Protein AF-A0A496SIB8-F1 (afdb_monomer_lite)

Foldseek 3Di:
DDDDDDQDDPPVPDHDLPPPDDSVPDPHHDDDDDDDDCDPVRPDDDDDPDDDDDD

Sequence (55 aa):
IGLDVSSSNFPRFDRNLNTGADNERTTAFTIAHQTVYHDRHRPSRLILPVIPMEG

pLDDT: mean 95.8, std 5.31, range [61.16, 98.31]

Structure (mmCIF, N/CA/C/O backbone):
data_AF-A0A496SIB8-F1
#
_entry.id   AF-A0A496SIB8-F1
#
loop_
_atom_site.group_PDB
_atom_site.id
_atom_site.type_symbol
_atom_site.label_atom_id
_atom_site.label_alt_id
_atom_site.label_comp_id
_atom_site.label_asym_id
_atom_site.label_entity_id
_atom_site.label_seq_id
_atom_site.pdbx_PDB_ins_code
_atom_site.Cartn_x
_atom_site.Cartn_y
_atom_site.Cartn_z
_atom_site.occupancy
_atom_site.B_iso_or_equiv
_atom_site.auth_seq_id
_atom_site.auth_comp_id
_atom_site.auth_asym_id
_atom_site.auth_atom_id
_atom_site.pdbx_PDB_model_num
ATOM 1 N N . ILE A 1 1 ? -8.842 8.518 13.255 1.00 91.00 1 ILE A N 1
ATOM 2 C CA . ILE A 1 1 ? -7.967 7.392 12.848 1.00 91.00 1 ILE A CA 1
ATOM 3 C C . ILE A 1 1 ? -8.088 7.274 11.339 1.00 91.00 1 ILE A C 1
ATOM 5 O O . ILE A 1 1 ? -9.215 7.235 10.863 1.00 91.00 1 ILE A O 1
ATOM 9 N N . GLY A 1 2 ? -6.974 7.290 10.611 1.00 94.69 2 GLY A N 1
ATOM 10 C CA . GLY A 1 2 ? -6.937 7.152 9.153 1.00 94.69 2 GLY A CA 1
ATOM 11 C C . GLY A 1 2 ? -5.892 6.116 8.753 1.00 94.69 2 GLY A C 1
ATOM 12 O O . GLY A 1 2 ? -4.949 5.880 9.509 1.00 94.69 2 GLY A O 1
ATOM 13 N N . LEU A 1 3 ? -6.091 5.477 7.604 1.00 96.75 3 LEU A N 1
ATOM 14 C CA . LEU A 1 3 ? -5.157 4.516 7.030 1.00 96.75 3 LEU A CA 1
ATOM 15 C C . LEU A 1 3 ? -4.954 4.854 5.556 1.00 96.75 3 LEU A C 1
ATOM 17 O O . LEU A 1 3 ? -5.914 4.815 4.790 1.00 96.75 3 LEU A O 1
ATOM 21 N N . ASP A 1 4 ? -3.702 5.090 5.181 1.00 97.88 4 ASP A N 1
ATOM 22 C CA . ASP A 1 4 ? -3.272 5.172 3.790 1.00 97.88 4 ASP A CA 1
ATOM 23 C C . ASP A 1 4 ? -2.563 3.873 3.401 1.00 97.88 4 ASP A C 1
ATOM 25 O O . ASP A 1 4 ? -1.691 3.380 4.120 1.00 97.88 4 ASP A O 1
ATOM 29 N N . VAL A 1 5 ? -2.937 3.315 2.250 1.00 97.88 5 VAL A N 1
ATOM 30 C CA . VAL A 1 5 ? -2.312 2.119 1.676 1.00 97.88 5 VAL A CA 1
ATOM 31 C C . VAL A 1 5 ? -1.717 2.493 0.326 1.00 97.88 5 VAL A C 1
ATOM 33 O O . VAL A 1 5 ? -2.413 3.000 -0.549 1.00 97.88 5 VAL A O 1
ATOM 36 N N . SER A 1 6 ? -0.424 2.237 0.157 1.00 97.75 6 SER A N 1
ATOM 37 C CA . SER A 1 6 ? 0.321 2.517 -1.071 1.00 97.75 6 SER A CA 1
ATOM 38 C C . SER A 1 6 ? 1.326 1.400 -1.337 1.00 97.75 6 SER A C 1
ATOM 40 O O . SER A 1 6 ? 1.752 0.704 -0.417 1.00 97.75 6 SER A O 1
ATOM 42 N N . SER A 1 7 ? 1.731 1.238 -2.595 1.00 98.00 7 SER A N 1
ATOM 43 C CA . SER A 1 7 ? 2.775 0.296 -3.014 1.00 98.00 7 SER A CA 1
ATOM 44 C C . SER A 1 7 ? 4.181 0.910 -2.990 1.00 98.00 7 SER A C 1
ATOM 46 O O . SER A 1 7 ? 5.101 0.363 -3.595 1.00 98.00 7 SER A O 1
ATOM 48 N N . SER A 1 8 ? 4.363 2.074 -2.356 1.00 97.38 8 SER A N 1
ATOM 49 C CA . SER A 1 8 ? 5.663 2.745 -2.266 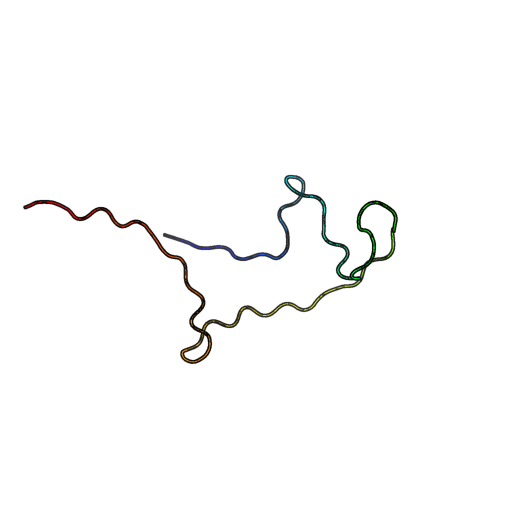1.00 97.38 8 SER A CA 1
ATOM 50 C C . SER A 1 8 ? 5.758 3.687 -1.064 1.00 97.38 8 SER A C 1
ATOM 52 O O . SER A 1 8 ? 4.748 4.173 -0.559 1.00 97.38 8 SER A O 1
ATOM 54 N N . ASN A 1 9 ? 6.988 3.958 -0.625 1.00 97.94 9 ASN A N 1
ATOM 55 C CA . ASN A 1 9 ? 7.317 4.994 0.355 1.00 97.94 9 ASN A CA 1
ATOM 56 C C . ASN A 1 9 ? 8.739 5.509 0.074 1.00 97.94 9 ASN A C 1
ATOM 58 O O . ASN A 1 9 ? 9.682 5.238 0.815 1.00 97.94 9 ASN A O 1
ATOM 62 N N . PHE A 1 10 ? 8.905 6.171 -1.070 1.00 96.19 10 PHE A N 1
ATOM 63 C CA . PHE A 1 10 ? 10.181 6.745 -1.497 1.00 96.19 10 PHE A CA 1
ATOM 64 C C . PHE A 1 10 ? 10.371 8.145 -0.877 1.00 96.19 10 PHE A C 1
ATOM 66 O O . PHE A 1 10 ? 9.399 8.899 -0.821 1.00 96.19 10 PHE A O 1
ATOM 73 N N . PRO A 1 11 ? 11.582 8.534 -0.432 1.00 96.50 11 PRO A N 1
ATOM 74 C CA . PRO A 1 11 ? 12.856 7.814 -0.541 1.00 96.50 11 PRO A CA 1
ATOM 75 C C . PRO A 1 11 ? 13.181 6.896 0.644 1.00 96.50 11 PRO A C 1
ATOM 77 O O . PRO A 1 11 ? 14.294 6.392 0.725 1.00 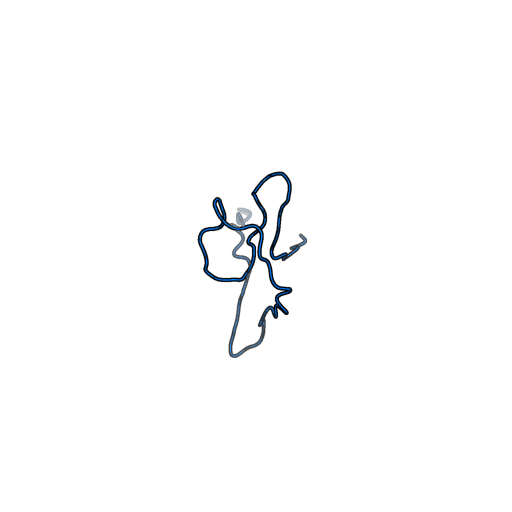96.50 11 PRO A O 1
ATOM 80 N N . ARG A 1 12 ? 12.246 6.673 1.580 1.00 98.00 12 ARG A N 1
ATOM 81 C CA . ARG A 1 12 ? 12.500 5.824 2.758 1.00 98.00 12 ARG A CA 1
ATOM 82 C C . ARG A 1 12 ? 12.857 4.384 2.373 1.00 98.00 12 ARG A C 1
ATOM 84 O O . ARG A 1 12 ? 13.679 3.773 3.049 1.00 98.00 12 ARG A O 1
ATOM 91 N N . PHE A 1 13 ? 12.236 3.861 1.320 1.00 96.56 13 PHE A N 1
ATOM 92 C CA . PHE A 1 13 ? 12.596 2.594 0.691 1.00 96.56 13 PHE A CA 1
ATOM 93 C C . PHE A 1 13 ? 12.783 2.789 -0.812 1.00 96.56 13 PHE A C 1
ATOM 95 O O . PHE A 1 13 ? 12.056 3.572 -1.437 1.00 96.56 13 PHE A O 1
ATOM 102 N N . ASP A 1 14 ? 13.714 2.032 -1.390 1.00 95.44 14 ASP A N 1
ATOM 103 C CA . ASP A 1 14 ? 13.873 1.966 -2.836 1.00 95.44 14 ASP A CA 1
ATOM 104 C C . ASP A 1 14 ? 12.607 1.422 -3.500 1.00 95.44 14 ASP A C 1
ATOM 106 O O . ASP A 1 14 ? 11.859 0.608 -2.950 1.00 95.44 14 ASP A O 1
ATOM 110 N N . ARG A 1 15 ? 12.336 1.915 -4.709 1.00 94.75 15 ARG A N 1
ATOM 111 C CA . ARG A 1 15 ? 11.150 1.518 -5.471 1.00 94.75 15 ARG A CA 1
ATOM 112 C C . ARG A 1 15 ? 11.283 0.056 -5.895 1.00 94.75 15 ARG A C 1
ATOM 114 O O . ARG A 1 15 ? 12.320 -0.326 -6.426 1.00 94.75 15 ARG A O 1
ATOM 121 N N . ASN A 1 16 ? 10.216 -0.726 -5.754 1.00 97.38 16 ASN A N 1
ATOM 122 C CA . ASN A 1 16 ? 10.112 -2.033 -6.402 1.00 97.38 16 ASN A CA 1
ATOM 123 C C . ASN A 1 16 ? 9.849 -1.834 -7.906 1.00 97.38 16 ASN A C 1
ATOM 125 O O . ASN A 1 16 ? 8.902 -1.137 -8.281 1.00 97.38 16 ASN A O 1
ATOM 129 N N . LEU A 1 17 ? 10.681 -2.429 -8.764 1.00 98.19 17 LEU A N 1
ATOM 130 C CA . LEU A 1 17 ? 10.575 -2.311 -10.224 1.00 98.19 17 LEU A CA 1
ATOM 131 C C . LEU A 1 17 ? 9.430 -3.154 -10.827 1.00 98.19 17 LEU A C 1
ATOM 133 O O . LEU A 1 17 ? 9.109 -3.000 -12.006 1.00 98.19 17 LEU A O 1
ATOM 137 N N . ASN A 1 18 ? 8.783 -4.005 -10.022 1.00 98.31 18 ASN A N 1
ATOM 138 C CA . ASN A 1 18 ? 7.627 -4.850 -10.358 1.00 98.31 18 ASN A CA 1
ATOM 139 C C . ASN A 1 18 ? 7.873 -5.902 -11.454 1.00 98.31 18 ASN A C 1
ATOM 141 O O . ASN A 1 18 ? 6.925 -6.413 -12.045 1.00 98.31 18 ASN A O 1
ATOM 145 N N . THR A 1 19 ? 9.131 -6.239 -11.735 1.00 97.25 19 THR A N 1
ATOM 146 C CA . THR A 1 19 ? 9.512 -7.215 -12.773 1.00 97.25 19 THR A CA 1
ATOM 147 C C . THR A 1 19 ? 9.861 -8.594 -12.210 1.00 97.25 19 THR A C 1
ATOM 149 O O . THR A 1 19 ? 9.990 -9.547 -12.972 1.00 97.25 19 THR A O 1
ATOM 152 N N . GLY A 1 20 ? 10.046 -8.706 -10.890 1.00 95.81 20 GLY A N 1
ATOM 153 C CA . GLY A 1 20 ? 10.566 -9.910 -10.230 1.00 95.81 20 GLY A CA 1
ATOM 154 C C . GLY A 1 20 ? 12.071 -10.143 -10.429 1.00 95.81 20 GLY A C 1
ATOM 155 O O . GLY A 1 20 ? 12.610 -11.097 -9.877 1.00 95.81 20 GLY A O 1
ATOM 156 N N . ALA A 1 21 ? 12.750 -9.287 -11.197 1.00 96.38 21 ALA A N 1
ATOM 157 C CA . ALA A 1 21 ? 14.199 -9.312 -11.356 1.00 96.38 21 ALA A CA 1
ATOM 158 C C . ALA A 1 21 ? 14.915 -8.686 -10.145 1.00 96.38 21 ALA A C 1
ATOM 160 O O . ALA A 1 21 ? 14.290 -8.083 -9.272 1.00 96.38 21 ALA A O 1
ATOM 161 N N . ASP A 1 22 ? 16.242 -8.811 -10.117 1.00 96.44 22 ASP A N 1
ATOM 162 C CA . ASP A 1 22 ? 17.085 -8.186 -9.096 1.00 96.44 22 ASP A CA 1
ATOM 163 C C . ASP A 1 22 ? 16.979 -6.650 -9.164 1.00 96.44 22 ASP A C 1
ATOM 165 O O . ASP A 1 22 ? 17.426 -6.021 -10.129 1.00 96.44 22 ASP A O 1
ATOM 169 N N . ASN A 1 23 ? 16.376 -6.066 -8.125 1.00 95.75 23 ASN A N 1
ATOM 170 C CA . ASN A 1 23 ? 16.020 -4.651 -8.030 1.00 95.75 23 ASN A CA 1
ATOM 171 C C . ASN A 1 23 ? 17.245 -3.719 -7.995 1.00 95.75 23 ASN A C 1
ATOM 173 O O . ASN A 1 23 ? 17.117 -2.550 -8.348 1.00 95.75 23 ASN A O 1
ATOM 177 N N . GLU A 1 24 ? 18.416 -4.223 -7.590 1.00 95.25 24 GLU A N 1
ATOM 178 C CA . GLU A 1 24 ? 19.655 -3.437 -7.479 1.00 95.25 24 GLU A CA 1
ATOM 179 C C . GLU A 1 24 ? 20.479 -3.440 -8.773 1.00 95.25 24 GLU A C 1
ATOM 181 O O . GLU A 1 24 ? 21.346 -2.587 -8.968 1.00 95.25 24 GLU A O 1
ATOM 186 N N . ARG A 1 25 ? 20.233 -4.404 -9.670 1.00 96.50 25 ARG A N 1
ATOM 187 C CA . ARG A 1 25 ? 21.054 -4.612 -10.876 1.00 96.50 25 ARG A CA 1
ATOM 188 C C . ARG A 1 25 ? 20.385 -4.174 -12.169 1.00 96.50 25 ARG A C 1
ATOM 190 O O . ARG A 1 25 ? 21.078 -3.902 -13.147 1.00 96.50 25 ARG A O 1
ATOM 197 N N . THR A 1 26 ? 19.057 -4.148 -12.209 1.00 95.75 26 THR A N 1
ATOM 198 C CA . THR A 1 26 ? 18.303 -3.830 -13.425 1.00 95.75 26 THR A CA 1
ATOM 199 C C . THR A 1 26 ? 17.764 -2.405 -13.416 1.00 95.75 26 THR A C 1
ATOM 201 O O . THR A 1 26 ? 17.453 -1.839 -12.375 1.00 95.75 26 THR A O 1
ATOM 204 N N . THR A 1 27 ? 17.608 -1.830 -14.606 1.00 95.06 27 THR A N 1
ATOM 205 C CA . THR A 1 27 ? 16.922 -0.545 -14.818 1.00 95.06 27 THR A CA 1
ATOM 206 C C . THR A 1 27 ? 15.539 -0.720 -15.445 1.00 95.06 27 THR A C 1
ATOM 208 O O . THR A 1 27 ? 14.781 0.245 -15.552 1.00 95.06 27 THR A O 1
ATOM 211 N N . ALA A 1 28 ? 15.189 -1.943 -15.856 1.00 97.38 28 ALA A N 1
ATOM 212 C CA . ALA A 1 28 ? 13.885 -2.249 -16.421 1.00 97.38 28 ALA A CA 1
ATOM 213 C C . ALA A 1 28 ? 12.815 -2.254 -15.322 1.00 97.38 28 ALA A C 1
ATOM 215 O O . ALA A 1 28 ? 12.961 -2.931 -14.304 1.00 97.38 28 ALA A O 1
ATOM 216 N N . PHE A 1 29 ? 11.714 -1.544 -15.560 1.00 97.75 29 PHE A N 1
ATOM 217 C CA . PHE A 1 29 ? 10.556 -1.519 -14.673 1.00 97.75 29 PHE A CA 1
ATOM 218 C C . PHE A 1 29 ? 9.266 -1.689 -15.465 1.00 97.75 29 PHE A C 1
ATOM 220 O O . PHE A 1 29 ? 9.209 -1.399 -16.660 1.00 97.75 29 PHE A O 1
ATOM 227 N N . THR A 1 30 ? 8.218 -2.126 -14.775 1.00 98.00 30 THR A N 1
ATOM 228 C CA . THR A 1 30 ? 6.865 -2.164 -15.328 1.00 98.00 30 THR A CA 1
ATOM 229 C C . THR A 1 30 ? 5.876 -1.472 -14.397 1.00 98.00 30 THR A C 1
ATOM 231 O O . THR A 1 30 ? 6.041 -1.462 -13.172 1.00 98.00 30 THR A O 1
ATOM 234 N N . ILE A 1 31 ? 4.835 -0.876 -14.982 1.00 97.94 31 ILE A N 1
ATOM 235 C CA . ILE A 1 31 ? 3.710 -0.329 -14.223 1.00 97.94 31 ILE A CA 1
ATOM 236 C C . ILE A 1 31 ? 2.872 -1.503 -13.729 1.00 97.94 31 ILE A C 1
ATOM 238 O O . ILE A 1 31 ? 2.506 -2.388 -14.501 1.00 97.94 31 ILE A O 1
ATOM 242 N N . ALA A 1 32 ? 2.558 -1.496 -12.438 1.00 98.19 32 ALA A N 1
ATOM 243 C CA . ALA A 1 32 ? 1.762 -2.538 -11.823 1.00 98.19 32 ALA A CA 1
ATOM 244 C C . ALA A 1 32 ? 0.415 -1.968 -11.363 1.00 98.19 32 ALA A C 1
ATOM 246 O O . ALA A 1 32 ? 0.362 -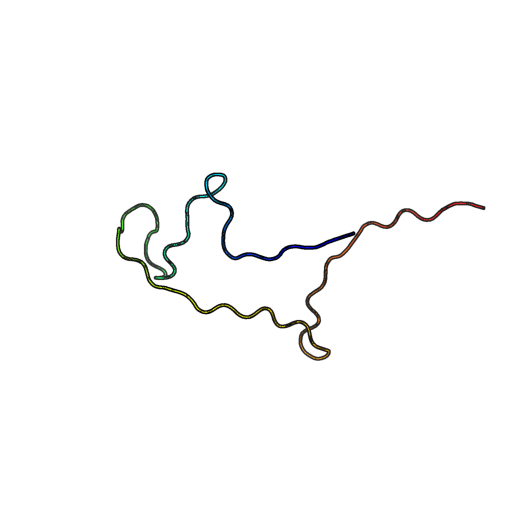1.026 -10.573 1.00 98.19 32 ALA A O 1
ATOM 247 N N . HIS A 1 33 ? -0.678 -2.554 -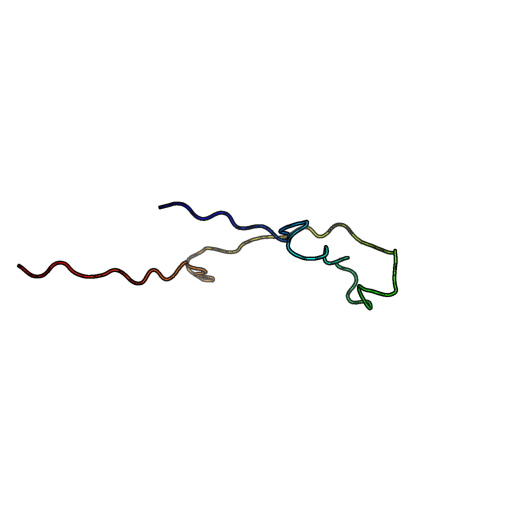11.850 1.00 98.25 33 HIS A N 1
ATOM 248 C CA . HIS A 1 33 ? -2.036 -2.185 -11.460 1.00 98.25 33 HIS A CA 1
ATOM 249 C C . HIS A 1 33 ? -2.432 -2.963 -10.204 1.00 98.25 33 HIS A C 1
ATOM 251 O O . HIS A 1 33 ? -2.731 -4.152 -10.265 1.00 98.25 33 HIS A O 1
ATOM 257 N N . GLN A 1 34 ? -2.389 -2.291 -9.056 1.00 98.25 34 GLN A N 1
ATOM 258 C CA . GLN A 1 34 ? -2.659 -2.902 -7.755 1.00 98.25 34 GLN A CA 1
ATOM 259 C C . GLN A 1 34 ? -4.137 -2.784 -7.375 1.00 98.25 34 GLN A C 1
ATOM 261 O O . GLN A 1 34 ? -4.825 -1.842 -7.763 1.00 98.25 34 GLN A O 1
ATOM 266 N N . THR A 1 35 ? -4.639 -3.735 -6.589 1.00 98.06 35 THR A N 1
ATOM 267 C CA . THR A 1 35 ? -6.000 -3.700 -6.037 1.00 98.06 35 THR A CA 1
ATOM 268 C C . THR A 1 35 ? -5.969 -4.176 -4.595 1.00 98.06 35 THR A C 1
ATOM 270 O O . THR A 1 35 ? -5.484 -5.268 -4.306 1.00 98.06 35 THR A O 1
ATOM 273 N N . VAL A 1 36 ? -6.509 -3.366 -3.687 1.00 97.75 36 VAL A N 1
ATOM 274 C CA . VAL A 1 36 ? -6.696 -3.762 -2.290 1.00 97.75 36 VAL A CA 1
ATOM 275 C C . VAL A 1 36 ? -8.080 -4.380 -2.157 1.00 97.75 36 VAL A C 1
ATOM 277 O O . VAL A 1 36 ? -9.090 -3.682 -2.211 1.00 97.75 36 VAL A O 1
ATOM 280 N N . TYR A 1 37 ? -8.135 -5.697 -1.977 1.00 98.31 37 TYR A N 1
ATOM 281 C CA . TYR A 1 37 ? -9.387 -6.369 -1.646 1.00 98.31 37 TYR A CA 1
ATOM 282 C C . TYR A 1 37 ? -9.697 -6.187 -0.160 1.00 98.31 37 TYR A C 1
ATOM 284 O O . TYR A 1 37 ? -8.885 -6.524 0.706 1.00 98.31 37 TYR A O 1
ATOM 292 N N . HIS A 1 38 ? -10.876 -5.645 0.124 1.00 97.81 38 HIS A N 1
ATOM 293 C CA . HIS A 1 38 ? -11.375 -5.398 1.472 1.00 97.81 38 HIS A CA 1
ATOM 294 C C . HIS A 1 38 ? -12.885 -5.655 1.514 1.00 97.81 38 HIS A C 1
ATOM 296 O O . HIS A 1 38 ? -13.700 -4.759 1.712 1.00 97.81 38 HIS A O 1
ATOM 302 N N . ASP A 1 39 ? -13.265 -6.896 1.235 1.00 97.88 39 ASP A N 1
ATOM 303 C CA . ASP A 1 39 ? -14.658 -7.336 1.229 1.00 97.88 39 ASP A CA 1
ATOM 304 C C . ASP A 1 39 ? -14.870 -8.463 2.249 1.00 97.88 39 ASP A C 1
ATOM 306 O O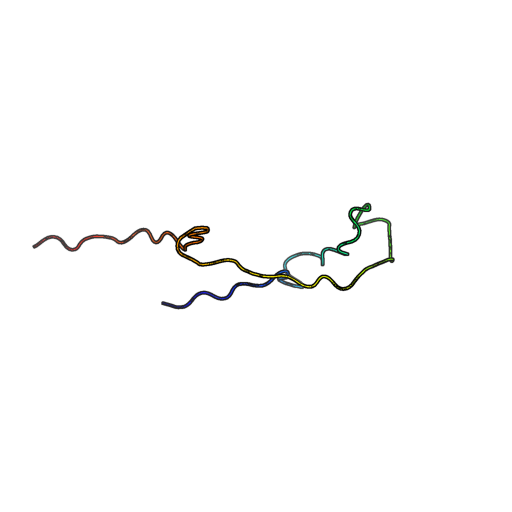 . ASP A 1 39 ? -13.933 -8.919 2.907 1.00 97.88 39 ASP A O 1
ATOM 310 N N . ARG A 1 40 ? -16.114 -8.931 2.392 1.00 97.62 40 ARG A N 1
ATOM 311 C CA . ARG A 1 40 ? -16.469 -9.988 3.352 1.00 97.62 40 ARG A CA 1
ATOM 312 C C . ARG A 1 40 ? -15.693 -11.293 3.130 1.00 97.62 40 ARG A C 1
ATOM 314 O O . ARG A 1 40 ? -15.420 -11.996 4.099 1.00 97.62 40 ARG A O 1
ATOM 321 N N . HIS A 1 41 ? -15.365 -11.628 1.883 1.00 98.19 41 HIS A N 1
ATOM 322 C CA . HIS A 1 41 ? -14.608 -12.832 1.542 1.00 98.19 41 HIS A CA 1
ATOM 323 C C . HIS A 1 41 ? -13.091 -12.616 1.676 1.00 98.19 41 HIS A C 1
ATOM 325 O O . HIS A 1 41 ? -12.362 -13.581 1.893 1.00 98.19 41 HIS A O 1
ATOM 331 N N . ARG A 1 42 ? -12.612 -11.365 1.590 1.00 98.06 42 ARG A N 1
ATOM 332 C CA . ARG A 1 42 ? -11.203 -10.954 1.741 1.00 98.06 42 ARG A CA 1
ATOM 333 C C . ARG A 1 42 ? -11.069 -9.821 2.773 1.00 98.06 42 ARG A C 1
ATOM 335 O O . ARG A 1 42 ? -10.833 -8.669 2.395 1.00 98.06 42 ARG A O 1
ATOM 342 N N . PRO A 1 43 ? -11.220 -10.120 4.078 1.00 97.75 43 PRO A N 1
ATOM 343 C CA . PRO A 1 43 ? -11.361 -9.107 5.122 1.00 97.75 43 PRO A CA 1
ATOM 344 C C . PRO A 1 43 ? -10.001 -8.581 5.609 1.00 97.75 43 PRO A C 1
ATOM 346 O O . PRO A 1 43 ? -9.648 -8.722 6.789 1.00 97.75 43 PRO A O 1
ATOM 349 N N . SER A 1 44 ? -9.225 -7.978 4.700 1.00 98.31 44 SER A N 1
ATOM 350 C CA . SER A 1 44 ? -8.030 -7.183 5.038 1.00 98.31 44 SER A CA 1
ATOM 351 C C . SER A 1 44 ? -8.386 -6.192 6.146 1.00 98.31 44 SER A C 1
ATOM 353 O O . SER A 1 44 ? -9.487 -5.671 6.131 1.00 98.31 44 SER A O 1
ATOM 355 N N . ARG A 1 45 ? -7.549 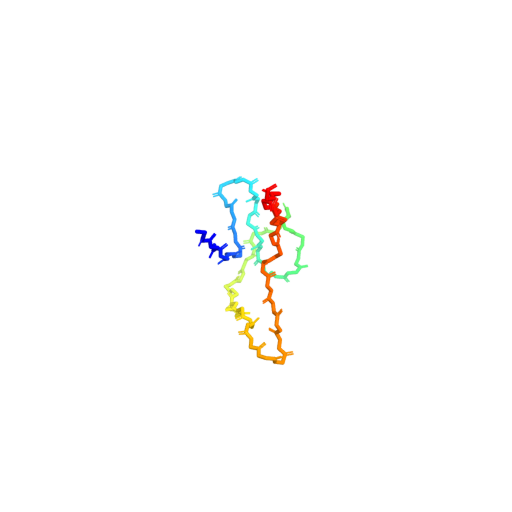-5.915 7.143 1.00 97.00 45 ARG A N 1
ATOM 356 C CA . ARG A 1 45 ? -7.926 -4.965 8.209 1.00 97.00 45 ARG A CA 1
ATOM 357 C C . ARG A 1 45 ? -6.710 -4.439 8.945 1.00 97.00 45 ARG A C 1
ATOM 359 O O . ARG A 1 45 ? -5.712 -5.144 9.061 1.00 97.00 45 ARG A O 1
ATOM 366 N N . LEU A 1 46 ? -6.832 -3.229 9.484 1.00 96.38 46 LEU A N 1
ATOM 367 C CA . LEU A 1 46 ? -5.888 -2.692 10.456 1.00 96.38 46 LEU A CA 1
ATOM 368 C C . LEU A 1 46 ? -6.272 -3.197 11.848 1.00 96.38 46 LEU A C 1
ATOM 370 O O . LEU A 1 46 ? -7.398 -2.987 12.294 1.00 96.38 46 LEU A O 1
ATOM 374 N N . ILE A 1 47 ? -5.342 -3.863 12.528 1.00 96.44 47 ILE A N 1
ATOM 375 C CA . ILE A 1 47 ? -5.509 -4.248 13.930 1.00 96.44 47 ILE A CA 1
ATOM 376 C C . ILE A 1 47 ? -4.910 -3.143 14.788 1.00 96.44 47 ILE A C 1
ATOM 378 O O . ILE A 1 47 ? -3.717 -2.864 14.698 1.00 96.44 47 ILE A O 1
ATOM 382 N N . LEU A 1 48 ? -5.747 -2.511 15.604 1.00 96.44 48 LEU A N 1
ATOM 383 C CA . LEU A 1 48 ? -5.331 -1.464 16.528 1.00 96.44 48 LEU A CA 1
ATOM 384 C C . LEU A 1 48 ? -5.304 -2.024 17.954 1.00 96.44 48 LEU A C 1
ATOM 386 O O . LEU A 1 48 ? -6.284 -2.653 18.362 1.00 96.44 48 LEU A O 1
ATOM 390 N N . PRO A 1 49 ? -4.232 -1.793 18.728 1.00 95.62 49 PRO A N 1
ATOM 391 C CA . PRO A 1 49 ? -4.199 -2.142 20.141 1.00 95.62 49 PRO A CA 1
ATOM 392 C C . PRO A 1 49 ? -5.020 -1.116 20.933 1.00 95.62 49 PRO A C 1
ATOM 394 O O . PRO A 1 49 ? -4.496 -0.113 21.414 1.00 95.62 49 PRO A O 1
ATOM 397 N N . VAL A 1 50 ? -6.334 -1.331 21.018 1.00 94.75 50 VAL A N 1
ATOM 398 C CA . VAL A 1 50 ? -7.227 -0.464 21.796 1.00 94.75 50 VAL A CA 1
ATOM 399 C C . VAL A 1 50 ? -7.002 -0.728 23.282 1.00 94.75 50 VAL A C 1
ATOM 401 O O . VAL A 1 50 ? -7.169 -1.854 23.744 1.00 94.75 50 VAL A O 1
ATOM 404 N N . ILE A 1 51 ? -6.641 0.316 24.025 1.00 95.62 51 ILE A N 1
ATOM 405 C CA . ILE A 1 51 ? -6.552 0.260 25.484 1.00 95.62 51 ILE A CA 1
ATOM 406 C C . ILE A 1 51 ? -7.961 0.500 26.052 1.00 95.62 51 ILE A C 1
ATOM 408 O O . ILE A 1 51 ? -8.548 1.544 25.751 1.00 95.62 51 ILE A O 1
ATOM 412 N N . PRO A 1 52 ? -8.541 -0.442 26.817 1.00 92.12 52 PRO A N 1
ATOM 413 C CA . PRO A 1 52 ? -9.830 -0.227 27.466 1.00 92.12 52 PRO A CA 1
ATOM 414 C C . PRO A 1 52 ? -9.695 0.822 28.578 1.00 92.12 52 PRO A C 1
ATOM 416 O O . PRO A 1 52 ? -8.668 0.879 29.251 1.00 92.12 52 PRO A O 1
ATOM 419 N N . MET A 1 53 ? -10.728 1.642 28.790 1.00 88.62 53 MET A N 1
ATOM 420 C CA . MET A 1 53 ? -10.808 2.440 30.018 1.00 88.62 53 MET A CA 1
ATOM 421 C C . MET A 1 53 ? -11.312 1.558 31.162 1.00 88.62 53 MET A C 1
ATOM 423 O O . MET A 1 53 ? -12.308 0.853 30.997 1.00 88.62 53 MET A O 1
ATOM 427 N N . GLU A 1 54 ? -10.634 1.615 32.306 1.00 84.56 54 GLU A N 1
ATOM 428 C CA . GLU A 1 54 ? -11.175 1.129 33.578 1.00 84.56 54 GLU A CA 1
ATOM 429 C C . GLU A 1 54 ? -12.234 2.120 34.089 1.00 84.56 54 GLU A C 1
ATOM 431 O O . GLU A 1 54 ? -12.143 3.323 33.821 1.00 84.56 54 GLU A O 1
ATOM 436 N N . GLY A 1 55 ? -13.274 1.590 34.740 1.00 61.16 55 GLY A N 1
ATOM 437 C CA . GLY A 1 55 ? -14.370 2.367 35.329 1.00 61.16 55 GLY A CA 1
ATOM 438 C C . GLY A 1 55 ? -14.068 2.856 36.736 1.00 61.16 55 GLY A C 1
ATOM 439 O O . GLY A 1 55 ? -13.230 2.220 37.411 1.00 61.16 55 GLY A O 1
#

Radius of gyration: 17.51 Å; chains: 1; bounding box: 38×21×52 Å

Secondary structure (DSSP, 8-state):
------S--TTTSPPP-SSSS-TTT------------BSSSSB------PPPPP-